Protein AF-A0A3B9LN90-F1 (afdb_monomer)

Sequence (148 aa):
SWLFPVHTTLLFFAYAAFFVVFLASIMYLLQERELKLKTFSAIFHRLPSLTTVNEIATSSAAIGLTLLTVGIATGMVWASSRDGRLWHNDPKEIFAALTWILYLLLILYRSTARWRGRRAAWMGVAGFGLVLFTFFGARLMGGYHVFG

Mean predicted aligned error: 6.85 Å

pLDDT: mean 84.62, std 13.24, range [39.31, 97.62]

Foldseek 3Di:
DVLVVVLVVLLVLLLVLLVLLLVLLVLLVVLVVCVVVVHCDPSNVVRDDNVVSLVSNLVSLVSSLVSLVVSLVSQLVVCCVPPVGSDDVQPLNVLSVVLNVLSVVLNVQVVPVPRSDNVSSVSSNVSSVSVVCSVVVNVVVDPDDDDD

Secondary structure (DSSP, 8-state):
-THHHHHHHHHHHHHHHHHHHHHHHHHHHHHHHHHHHT---HHHHHSPPHHHHHHHHHHHHHHHHHHHHHHHHHHHHHHHHHHS-S----HHHHHHHHHHHHHHHHHHHHHSTT--SHHHHHHHHHHHHHHHHHHHHHHHH-------

Solvent-accessible surface area (backbone atoms only — not comparable to full-atom values): 7833 Å² total; per-residue (Å²): 118,76,46,58,64,50,18,52,51,32,38,51,54,12,50,54,25,35,49,50,16,24,54,27,18,50,53,43,53,53,49,55,48,29,64,73,68,72,47,82,49,76,65,57,78,71,50,74,54,66,65,56,31,49,48,53,25,50,55,27,39,53,53,13,48,51,30,37,52,54,13,51,53,39,39,27,54,43,40,26,76,73,72,75,41,64,74,83,84,43,65,48,58,53,36,49,51,52,40,49,52,48,54,50,50,50,51,54,47,52,66,48,83,87,46,77,52,70,68,56,25,50,49,29,43,52,43,40,52,44,54,49,39,35,66,51,43,45,58,73,78,48,84,79,78,82,92,125

Nearest PDB structures (foldseek):
  7f02-assembly1_C  TM=5.428E-01  e=1.565E-02  Escherichia coli BL21(DE3)
  6cnn-assembly1_A  TM=5.184E-01  e=1.696E+00  Homo sapiens
  7jh6-assembly4_D  TM=4.071E-01  e=2.395E+00  synthetic construct
  7n0n-assembly1_A  TM=4.101E-01  e=6.422E+00  Rattus norvegicus

Structure (mmCIF, N/CA/C/O backbone):
data_AF-A0A3B9LN90-F1
#
_entry.id   AF-A0A3B9LN90-F1
#
loop_
_atom_site.group_PDB
_atom_site.id
_atom_site.type_symbol
_atom_site.label_atom_id
_atom_site.label_alt_id
_atom_site.label_comp_id
_atom_site.label_asym_id
_atom_site.label_entity_id
_atom_site.label_seq_id
_atom_site.pdbx_PDB_ins_code
_atom_site.Cartn_x
_atom_site.Cartn_y
_atom_site.Cartn_z
_atom_site.occupancy
_atom_site.B_iso_or_equiv
_atom_site.auth_seq_id
_atom_site.auth_comp_id
_atom_site.auth_asym_id
_atom_site.auth_atom_id
_atom_site.pdbx_PDB_model_num
ATOM 1 N N . SER A 1 1 ? 15.471 -13.044 -20.867 1.00 67.06 1 SER A N 1
ATOM 2 C CA . SER A 1 1 ? 16.279 -12.436 -19.787 1.00 67.06 1 SER A CA 1
ATOM 3 C C . SER A 1 1 ? 15.705 -12.833 -18.430 1.00 67.06 1 SER A C 1
ATOM 5 O O . SER A 1 1 ? 14.490 -12.886 -18.283 1.00 67.06 1 SE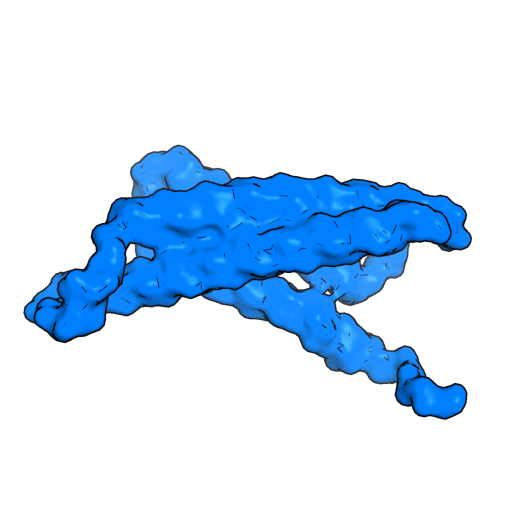R A O 1
ATOM 7 N N . TRP A 1 2 ? 16.556 -13.141 -17.446 1.00 79.12 2 TRP A N 1
ATOM 8 C CA . TRP A 1 2 ? 16.162 -13.609 -16.101 1.00 79.12 2 TRP A CA 1
ATOM 9 C C . TRP A 1 2 ? 15.449 -12.537 -15.255 1.00 79.12 2 TRP A C 1
ATOM 11 O O . TRP A 1 2 ? 14.716 -12.861 -14.329 1.00 79.12 2 TRP A O 1
ATOM 21 N N . LEU A 1 3 ? 15.600 -11.259 -15.610 1.00 82.62 3 LEU A N 1
ATOM 22 C CA . LEU A 1 3 ? 14.916 -10.142 -14.953 1.00 82.62 3 LEU A CA 1
ATOM 23 C C . LEU A 1 3 ? 13.389 -10.160 -15.152 1.00 82.62 3 LEU A C 1
ATOM 25 O O . LEU A 1 3 ? 12.662 -9.634 -14.312 1.00 82.62 3 LEU A O 1
ATOM 29 N N . PHE A 1 4 ? 12.884 -10.787 -16.225 1.00 82.62 4 PHE A N 1
ATOM 30 C CA . PHE A 1 4 ? 11.443 -10.893 -16.482 1.00 82.62 4 PHE A CA 1
ATOM 31 C C . PHE A 1 4 ? 10.688 -11.650 -15.365 1.00 82.62 4 PHE A C 1
ATOM 33 O O . PHE A 1 4 ? 9.797 -11.067 -14.743 1.00 82.62 4 PHE A O 1
ATOM 40 N N . PRO A 1 5 ? 11.046 -12.906 -15.031 1.00 86.94 5 PRO A N 1
ATOM 41 C CA . PRO A 1 5 ? 10.395 -13.615 -13.930 1.00 86.94 5 PRO A CA 1
ATOM 42 C C . PRO A 1 5 ? 10.686 -12.986 -12.559 1.00 86.94 5 PRO A C 1
ATOM 44 O O . PRO A 1 5 ? 9.820 -13.012 -11.685 1.00 86.94 5 PRO A O 1
ATOM 47 N N . VAL A 1 6 ? 11.858 -12.371 -12.362 1.00 89.50 6 VAL A N 1
ATOM 48 C CA . VAL A 1 6 ? 12.218 -11.745 -11.077 1.00 89.50 6 VAL A CA 1
ATOM 49 C C . VAL A 1 6 ? 11.323 -10.546 -10.762 1.00 89.50 6 VAL A C 1
ATOM 51 O O . VAL A 1 6 ? 10.694 -10.526 -9.707 1.00 89.50 6 VAL A O 1
ATOM 54 N N . HIS A 1 7 ? 11.197 -9.570 -11.666 1.00 89.94 7 HIS A N 1
ATOM 55 C CA . HIS A 1 7 ? 10.360 -8.402 -11.371 1.00 89.94 7 HIS A CA 1
ATOM 56 C C . HIS A 1 7 ? 8.879 -8.792 -11.232 1.00 89.94 7 HIS A C 1
ATOM 58 O O . HIS A 1 7 ? 8.192 -8.294 -10.345 1.00 89.94 7 HIS A O 1
ATOM 64 N N . THR A 1 8 ? 8.399 -9.747 -12.039 1.00 89.31 8 THR A N 1
ATOM 65 C CA . THR A 1 8 ? 6.999 -10.200 -11.988 1.00 89.31 8 THR A CA 1
ATOM 66 C C . THR A 1 8 ? 6.671 -10.899 -10.667 1.00 89.31 8 THR A C 1
ATOM 68 O O . THR A 1 8 ? 5.624 -10.638 -10.075 1.00 89.31 8 THR A O 1
ATOM 71 N N . THR A 1 9 ? 7.565 -11.753 -10.160 1.00 92.62 9 THR A N 1
ATOM 72 C CA . THR A 1 9 ? 7.368 -12.424 -8.863 1.00 92.62 9 THR A CA 1
ATOM 73 C C . THR A 1 9 ? 7.427 -11.435 -7.700 1.00 92.62 9 THR A C 1
ATOM 75 O O . THR A 1 9 ? 6.570 -11.490 -6.819 1.00 92.62 9 THR A O 1
ATOM 78 N N . LEU A 1 10 ? 8.356 -10.473 -7.721 1.00 94.38 10 LEU A N 1
ATOM 79 C CA . LEU A 1 10 ? 8.422 -9.396 -6.725 1.00 94.38 10 LEU A CA 1
ATOM 80 C C . LEU A 1 10 ? 7.125 -8.579 -6.671 1.00 94.38 10 LEU A C 1
ATOM 82 O O . LEU A 1 10 ? 6.589 -8.350 -5.586 1.00 94.38 10 LEU A O 1
ATOM 86 N N . LEU A 1 11 ? 6.593 -8.189 -7.834 1.00 93.25 11 LEU A N 1
ATOM 87 C CA . LEU A 1 11 ? 5.321 -7.470 -7.925 1.00 93.25 11 LEU A CA 1
ATOM 88 C C . LEU A 1 11 ? 4.156 -8.316 -7.400 1.00 93.25 11 LEU A C 1
ATOM 90 O O . LEU A 1 11 ? 3.330 -7.813 -6.641 1.00 93.25 11 LEU A O 1
ATOM 94 N N . PHE A 1 12 ? 4.115 -9.609 -7.726 1.00 93.38 12 PHE A N 1
ATOM 95 C CA . PHE A 1 12 ? 3.092 -10.520 -7.214 1.00 93.38 12 PHE A CA 1
ATOM 96 C C . PHE A 1 12 ? 3.088 -10.589 -5.678 1.00 93.38 12 PHE A C 1
ATOM 98 O O . PHE A 1 12 ? 2.039 -10.418 -5.054 1.00 93.38 12 PHE A O 1
ATOM 105 N N . PHE A 1 13 ? 4.255 -10.771 -5.051 1.00 96.06 13 PHE A N 1
ATOM 106 C CA . PHE A 1 13 ? 4.358 -10.787 -3.588 1.00 96.06 13 PHE A CA 1
ATOM 107 C C . PHE A 1 13 ? 4.049 -9.422 -2.960 1.00 96.06 13 PHE A C 1
ATOM 109 O O . PHE A 1 13 ? 3.440 -9.371 -1.890 1.00 96.06 13 PHE A O 1
ATOM 116 N N . ALA A 1 14 ? 4.396 -8.318 -3.630 1.00 96.25 14 ALA A N 1
ATOM 117 C CA . ALA A 1 14 ? 3.994 -6.984 -3.194 1.00 96.25 14 ALA A CA 1
ATOM 118 C C . ALA A 1 14 ? 2.464 -6.852 -3.136 1.00 96.25 14 ALA A C 1
ATOM 120 O O . ALA A 1 14 ? 1.910 -6.418 -2.125 1.00 96.25 14 ALA A O 1
ATOM 121 N N . TYR A 1 15 ? 1.765 -7.293 -4.185 1.00 94.38 15 TYR A N 1
ATOM 122 C CA . TYR A 1 15 ? 0.303 -7.264 -4.235 1.00 94.38 15 TYR A CA 1
ATOM 123 C C . TYR A 1 15 ? -0.344 -8.196 -3.207 1.00 94.38 15 TYR A C 1
ATOM 125 O O . TYR A 1 15 ? -1.344 -7.818 -2.594 1.00 94.38 15 TYR A O 1
ATOM 133 N N . ALA A 1 16 ? 0.245 -9.366 -2.950 1.00 96.25 16 ALA A N 1
ATOM 134 C CA . ALA A 1 16 ? -0.199 -10.251 -1.876 1.00 96.25 16 ALA A CA 1
ATOM 135 C C . ALA A 1 16 ? -0.086 -9.571 -0.499 1.00 96.25 16 ALA A C 1
ATOM 137 O O . ALA A 1 16 ? -1.024 -9.621 0.297 1.00 96.25 16 ALA A O 1
ATOM 138 N N . ALA A 1 17 ? 1.012 -8.859 -0.232 1.00 97.25 17 ALA A N 1
ATOM 139 C CA . ALA A 1 17 ? 1.162 -8.083 0.997 1.00 97.25 17 ALA A CA 1
ATOM 140 C C . ALA A 1 17 ? 0.122 -6.950 1.091 1.00 97.25 17 ALA A C 1
ATOM 142 O O . ALA A 1 17 ? -0.487 -6.750 2.143 1.00 97.25 17 ALA A O 1
ATOM 143 N N . PHE A 1 18 ? -0.162 -6.247 -0.008 1.00 96.44 18 PHE A N 1
ATOM 144 C CA . PHE A 1 18 ? -1.209 -5.219 -0.044 1.00 96.44 18 PHE A CA 1
ATOM 145 C C . PHE A 1 18 ? -2.622 -5.775 0.161 1.00 96.44 18 PHE A C 1
ATOM 147 O O . PHE A 1 18 ? -3.451 -5.102 0.777 1.00 96.44 18 PHE A O 1
ATOM 154 N N . PHE A 1 19 ? -2.889 -7.012 -0.262 1.00 96.81 19 PHE A N 1
ATOM 155 C CA . PHE A 1 19 ? -4.137 -7.701 0.063 1.00 96.81 19 PHE A CA 1
ATOM 156 C C . PHE A 1 19 ? -4.282 -7.946 1.573 1.00 96.81 19 PHE A C 1
ATOM 158 O O . PHE A 1 19 ? -5.359 -7.747 2.134 1.00 96.81 19 PHE A O 1
ATOM 165 N N . VAL A 1 20 ? -3.193 -8.278 2.274 1.00 97.38 20 VAL A N 1
ATOM 166 C CA . VAL A 1 20 ? -3.211 -8.373 3.745 1.00 97.38 20 VAL A CA 1
ATOM 167 C C . VAL A 1 20 ? -3.527 -7.013 4.376 1.00 97.38 20 VAL A C 1
ATOM 169 O O . VAL A 1 20 ? -4.339 -6.938 5.300 1.00 97.38 20 VAL A O 1
ATOM 172 N N . VAL A 1 21 ? -2.968 -5.917 3.845 1.00 96.44 21 VAL A N 1
ATOM 173 C CA . VAL A 1 21 ? -3.307 -4.554 4.301 1.00 96.44 21 VAL A CA 1
ATOM 174 C C . VAL A 1 21 ? -4.792 -4.250 4.103 1.00 96.44 21 VAL A C 1
ATOM 176 O O . VAL A 1 21 ? -5.414 -3.655 4.985 1.00 96.44 21 VAL A O 1
ATOM 179 N N . PHE A 1 22 ? -5.369 -4.659 2.974 1.00 96.94 22 PHE A N 1
ATOM 180 C CA . PHE A 1 22 ? -6.792 -4.505 2.674 1.00 96.94 22 PHE A CA 1
ATOM 181 C C . PHE A 1 22 ? -7.674 -5.245 3.682 1.00 96.94 22 PHE A C 1
ATOM 183 O O . PHE A 1 22 ? -8.556 -4.633 4.287 1.00 96.94 22 PHE A O 1
ATOM 190 N N . LEU A 1 23 ? -7.395 -6.529 3.924 1.00 96.25 23 LEU A N 1
ATOM 191 C CA . LEU A 1 23 ? -8.147 -7.340 4.882 1.00 96.25 23 LEU A CA 1
ATOM 192 C C . LEU A 1 23 ? -8.059 -6.766 6.297 1.00 96.25 23 LEU A C 1
ATOM 194 O O . LEU A 1 23 ? -9.085 -6.558 6.944 1.00 96.25 23 LEU A O 1
ATOM 198 N N . ALA A 1 24 ? -6.852 -6.425 6.748 1.00 94.25 24 ALA A N 1
ATOM 199 C CA . ALA A 1 24 ? -6.654 -5.787 8.042 1.00 94.25 24 ALA A CA 1
ATOM 200 C C . ALA A 1 24 ? -7.397 -4.439 8.125 1.00 94.25 24 ALA A C 1
ATOM 202 O O . ALA A 1 24 ? -8.027 -4.124 9.130 1.00 94.25 24 ALA A O 1
ATOM 203 N N . SER A 1 25 ? -7.417 -3.654 7.048 1.00 94.25 25 SER A N 1
ATOM 204 C CA . SER A 1 25 ? -8.165 -2.394 7.014 1.00 94.25 25 SER A CA 1
ATOM 205 C C . SER A 1 25 ? -9.682 -2.602 7.119 1.00 94.25 25 SER A C 1
ATOM 207 O O . SER A 1 25 ? -10.346 -1.853 7.835 1.00 94.25 25 SER A O 1
ATOM 209 N N . ILE A 1 26 ? -10.238 -3.639 6.484 1.00 94.62 26 ILE A N 1
ATOM 210 C CA . ILE A 1 26 ? -11.653 -4.013 6.648 1.00 94.62 26 ILE A CA 1
ATOM 211 C C . ILE A 1 26 ? -11.937 -4.435 8.090 1.00 94.62 26 ILE A C 1
ATOM 213 O O . ILE A 1 26 ? -12.896 -3.948 8.688 1.00 94.62 26 ILE A O 1
ATOM 217 N N . MET A 1 27 ? -11.096 -5.297 8.667 1.00 93.25 27 MET A N 1
ATOM 218 C CA . MET A 1 27 ? -11.240 -5.744 10.057 1.00 93.25 27 MET A CA 1
ATOM 219 C C . MET A 1 27 ? -11.244 -4.556 11.024 1.00 93.25 27 MET A C 1
ATOM 221 O O . MET A 1 27 ? -12.100 -4.488 11.905 1.00 93.25 27 MET A O 1
ATOM 225 N N . TYR A 1 28 ? -10.351 -3.585 10.808 1.00 92.31 28 TYR A N 1
ATOM 226 C CA . TYR A 1 28 ? -10.294 -2.351 11.589 1.00 92.31 28 TYR A CA 1
ATOM 227 C C . TYR A 1 28 ? -11.613 -1.570 11.507 1.00 92.31 28 TYR A C 1
ATOM 229 O O . TYR A 1 28 ? -12.166 -1.177 12.532 1.00 92.31 28 TYR A O 1
ATOM 237 N N . LEU A 1 29 ? -12.147 -1.365 10.296 1.00 92.12 29 LEU A N 1
ATOM 238 C CA . LEU A 1 29 ? -13.396 -0.623 10.082 1.00 92.12 29 LEU A CA 1
ATOM 239 C C . LEU A 1 29 ? -14.610 -1.321 10.710 1.00 92.12 29 LEU A C 1
ATOM 241 O O . LEU A 1 29 ? -15.488 -0.646 11.252 1.00 92.12 29 LEU A O 1
ATOM 245 N N . LEU A 1 30 ? -14.663 -2.654 10.651 1.00 90.69 30 LEU A N 1
ATOM 246 C CA . LEU A 1 30 ? -15.723 -3.443 11.281 1.00 90.69 30 LEU A CA 1
ATOM 247 C C . LEU A 1 30 ? -15.663 -3.335 12.808 1.00 90.69 30 LEU A C 1
ATOM 249 O O . LEU A 1 30 ? -16.672 -3.022 13.433 1.00 90.69 30 LEU A O 1
ATOM 253 N N . GLN A 1 31 ? -14.485 -3.512 13.410 1.00 88.69 31 GLN A N 1
ATOM 254 C CA . GLN A 1 31 ? -14.320 -3.381 14.861 1.00 88.69 31 GLN A CA 1
ATOM 255 C C . GLN A 1 31 ? -14.608 -1.967 15.364 1.00 88.69 31 GLN A C 1
ATOM 257 O O . GLN A 1 31 ? -15.277 -1.798 16.381 1.00 88.69 31 GLN A O 1
ATOM 262 N N . GLU A 1 32 ? -14.142 -0.940 14.650 1.00 88.75 32 GLU A N 1
ATOM 263 C CA . GLU A 1 32 ? -14.423 0.454 15.000 1.00 88.75 32 GLU A CA 1
ATOM 264 C C . GLU A 1 32 ? -15.931 0.751 14.953 1.00 88.75 32 GLU A C 1
ATOM 266 O O . GLU A 1 32 ? -16.447 1.493 15.793 1.00 88.75 32 GLU A O 1
ATOM 271 N N . ARG A 1 33 ? -16.654 0.167 13.987 1.00 87.62 33 ARG A N 1
ATOM 272 C CA . ARG A 1 33 ? -18.112 0.295 13.878 1.00 87.62 33 ARG A CA 1
ATOM 273 C C . ARG A 1 33 ? -18.822 -0.341 15.074 1.00 87.62 33 ARG A C 1
ATOM 275 O O . ARG A 1 33 ? -19.662 0.322 15.671 1.00 87.62 33 ARG A O 1
ATOM 282 N N . GLU A 1 34 ? -18.479 -1.576 15.427 1.00 85.94 34 GLU A N 1
ATOM 283 C CA . GLU A 1 34 ? -19.074 -2.300 16.564 1.00 85.94 34 GLU A CA 1
ATOM 284 C C . GLU A 1 34 ? -18.844 -1.556 17.892 1.00 85.94 34 GLU A C 1
ATOM 286 O O . GLU A 1 34 ? -19.784 -1.321 18.650 1.00 85.94 34 GLU A O 1
ATOM 291 N N . LEU A 1 35 ? -17.625 -1.047 18.121 1.00 86.31 35 LEU A N 1
ATOM 292 C CA . LEU A 1 35 ? -17.300 -0.231 19.300 1.00 86.31 35 LEU A CA 1
ATOM 293 C C . LEU A 1 35 ? -18.150 1.041 19.393 1.00 86.31 35 LEU A C 1
ATOM 295 O O . LEU A 1 35 ? -18.589 1.420 20.478 1.00 86.31 35 LEU A O 1
ATOM 299 N N . LYS A 1 36 ? -18.405 1.703 18.258 1.00 85.75 36 LYS A N 1
ATOM 300 C CA . LYS A 1 36 ? -19.253 2.905 18.196 1.00 85.75 36 LYS A CA 1
ATOM 301 C C . LYS A 1 36 ? -20.730 2.595 18.408 1.00 85.75 36 LYS A C 1
ATOM 303 O O . LYS A 1 36 ? -21.430 3.399 19.016 1.00 85.75 36 LYS A O 1
ATOM 308 N N . LEU A 1 37 ? -21.193 1.449 17.915 1.00 86.25 37 LEU A N 1
ATOM 309 C CA . LEU A 1 37 ? -22.573 0.991 18.071 1.00 86.25 37 LEU A CA 1
ATOM 310 C C . LEU A 1 37 ? -22.825 0.314 19.427 1.00 86.25 37 LEU A C 1
ATOM 312 O O . LEU A 1 37 ? -23.975 0.029 19.746 1.00 86.25 37 LEU A O 1
ATOM 316 N N . LYS A 1 38 ? -21.774 0.092 20.235 1.00 82.12 38 LYS A N 1
ATOM 317 C CA . LYS A 1 38 ? -21.809 -0.674 21.495 1.00 82.12 38 LYS A CA 1
ATOM 318 C C . LYS A 1 38 ? -22.388 -2.080 21.311 1.00 82.12 38 LYS A C 1
ATOM 320 O O . LYS A 1 38 ? -22.959 -2.656 22.235 1.00 82.12 38 LYS A O 1
ATOM 325 N N . THR A 1 39 ? -22.241 -2.625 20.111 1.00 76.56 39 THR A N 1
ATOM 326 C CA . THR A 1 39 ? -22.625 -3.989 19.777 1.00 76.56 39 THR A CA 1
ATOM 327 C C . THR A 1 39 ? -21.376 -4.853 19.892 1.00 76.56 39 THR A C 1
ATOM 329 O O . THR A 1 39 ? -20.336 -4.540 19.326 1.00 76.56 39 THR A O 1
ATOM 332 N N . PHE A 1 40 ? -21.442 -5.921 20.684 1.00 77.56 40 PHE A N 1
ATOM 333 C CA . PHE A 1 40 ? -20.328 -6.856 20.877 1.00 77.56 40 PHE A CA 1
ATOM 334 C C . PHE A 1 40 ? -20.694 -8.203 20.257 1.00 77.56 40 PHE A C 1
ATOM 336 O O . PHE A 1 40 ? -20.833 -9.217 20.936 1.00 77.56 40 PHE A O 1
ATOM 343 N N . SER A 1 41 ? -20.933 -8.187 18.944 1.00 77.69 41 SER A N 1
ATOM 344 C CA . SER A 1 41 ? -21.292 -9.383 18.178 1.00 77.69 41 SER A CA 1
ATOM 345 C C . SER A 1 41 ? -20.208 -10.473 18.266 1.00 77.69 41 SER A C 1
ATOM 347 O O . SER A 1 41 ? -19.044 -10.198 18.560 1.00 77.69 41 SER A O 1
ATOM 349 N N . ALA A 1 42 ? -20.551 -11.720 17.929 1.00 73.81 42 ALA A N 1
ATOM 350 C CA . ALA A 1 42 ? -19.606 -12.843 17.875 1.00 73.81 42 ALA A CA 1
ATOM 351 C C . ALA A 1 42 ? -18.378 -12.563 16.980 1.00 73.81 42 ALA A C 1
ATOM 353 O O . ALA A 1 42 ? -17.293 -13.087 17.225 1.00 73.81 42 ALA A O 1
ATOM 354 N N . ILE A 1 43 ? -18.532 -11.706 15.964 1.00 71.81 43 ILE A N 1
ATOM 355 C CA . ILE A 1 43 ? -17.438 -11.249 15.097 1.00 71.81 43 ILE A CA 1
ATOM 356 C C . ILE A 1 43 ? -16.415 -10.422 15.889 1.00 71.81 43 ILE A C 1
ATOM 358 O O . ILE A 1 43 ? -15.217 -10.620 15.715 1.00 71.81 43 ILE A O 1
ATOM 362 N N . PHE A 1 44 ? -16.859 -9.547 16.797 1.00 75.69 44 PHE A N 1
ATOM 363 C CA . PHE A 1 44 ? -15.970 -8.714 17.612 1.00 75.69 44 PHE A CA 1
ATOM 364 C C . PHE A 1 44 ? -15.027 -9.566 18.471 1.00 75.69 44 PHE A C 1
ATOM 366 O O . PHE A 1 44 ? -13.833 -9.290 18.525 1.00 75.69 44 PHE A O 1
ATOM 373 N N . HIS A 1 45 ? -15.542 -10.647 19.064 1.00 74.69 45 HIS A N 1
ATOM 374 C CA . HIS A 1 45 ? -14.760 -11.558 19.905 1.00 74.69 45 HIS A CA 1
ATOM 375 C C . HIS A 1 45 ? -13.799 -12.476 19.135 1.00 74.69 45 HIS A C 1
ATOM 377 O O . HIS A 1 45 ? -12.862 -13.002 19.728 1.00 74.69 45 HIS A O 1
ATOM 383 N N . ARG A 1 46 ? -14.015 -12.687 17.830 1.00 82.50 46 ARG A N 1
ATOM 384 C CA . ARG A 1 46 ? -13.129 -13.511 16.987 1.00 82.50 46 ARG A CA 1
ATOM 385 C C . ARG A 1 46 ? -12.009 -12.714 16.325 1.00 82.50 46 ARG A C 1
ATOM 387 O O . ARG A 1 46 ? -11.037 -13.308 15.865 1.00 82.50 46 ARG A O 1
ATOM 394 N N . LEU A 1 47 ? -12.157 -11.396 16.224 1.00 84.56 47 LEU A N 1
ATOM 395 C CA . LEU A 1 47 ? -11.181 -10.538 15.567 1.00 84.56 47 LEU A CA 1
ATOM 396 C C . LEU A 1 47 ? -10.079 -10.099 16.556 1.00 84.56 47 LEU A C 1
ATOM 398 O O . LEU A 1 47 ? -10.383 -9.751 17.697 1.00 84.56 47 LEU A O 1
ATOM 402 N N . PRO A 1 48 ? -8.802 -10.066 16.132 1.00 84.69 48 PRO A N 1
ATOM 403 C CA . PRO A 1 48 ? -7.696 -9.567 16.950 1.00 84.69 48 PRO A CA 1
ATOM 404 C C . PRO A 1 48 ? -7.860 -8.072 17.243 1.00 84.69 48 PRO A C 1
ATOM 406 O O . PRO A 1 48 ? -8.535 -7.376 16.498 1.00 84.69 48 PRO A O 1
ATOM 409 N N . SER A 1 49 ? -7.241 -7.552 18.304 1.00 87.44 49 SER A N 1
ATOM 410 C CA . SER A 1 49 ? -7.437 -6.156 18.737 1.00 87.44 49 SER A CA 1
ATOM 411 C C . SER A 1 49 ? -7.156 -5.111 17.638 1.00 87.44 49 SER A C 1
ATOM 413 O O . SER A 1 49 ? -6.323 -5.338 16.757 1.00 87.44 49 SER A O 1
ATOM 415 N N . LEU A 1 50 ? -7.771 -3.920 17.737 1.00 85.94 50 LEU A N 1
ATOM 416 C CA . LEU A 1 50 ? -7.522 -2.798 16.812 1.00 85.94 50 LEU A CA 1
ATOM 417 C C . LEU A 1 50 ? -6.028 -2.472 16.664 1.00 85.94 50 LEU A C 1
ATOM 419 O O . LEU A 1 50 ? -5.573 -2.122 15.574 1.00 85.94 50 LEU A O 1
ATOM 423 N N . THR A 1 51 ? -5.265 -2.593 17.753 1.00 86.81 51 THR A N 1
ATOM 424 C CA . THR A 1 51 ? -3.814 -2.381 17.763 1.00 86.81 51 THR A CA 1
ATOM 425 C C . THR A 1 51 ? -3.109 -3.434 16.916 1.00 86.81 51 THR A C 1
ATOM 427 O O . THR A 1 51 ? -2.359 -3.077 16.011 1.00 86.81 51 THR A O 1
ATOM 430 N N . THR A 1 52 ? -3.425 -4.712 17.130 1.00 89.69 52 THR A N 1
ATOM 431 C CA . THR A 1 52 ? -2.855 -5.838 16.375 1.00 89.69 52 THR A CA 1
ATOM 432 C C . THR A 1 52 ? -3.185 -5.738 14.887 1.00 89.69 52 THR A C 1
ATOM 434 O O . THR A 1 52 ? -2.311 -5.880 14.039 1.00 89.69 52 THR A O 1
ATOM 437 N N . VAL A 1 53 ? -4.439 -5.431 14.545 1.00 91.69 53 VAL A N 1
ATOM 438 C CA . VAL A 1 53 ? -4.864 -5.234 13.151 1.00 91.69 53 VAL A CA 1
ATOM 439 C C . VAL A 1 53 ? -4.102 -4.074 12.506 1.00 91.69 53 VAL A C 1
ATOM 441 O O . VAL A 1 53 ? -3.651 -4.166 11.362 1.00 91.69 53 VAL A O 1
ATOM 444 N N . ASN A 1 54 ? -3.917 -2.976 13.241 1.00 89.81 54 ASN A N 1
ATOM 445 C CA . ASN A 1 54 ? -3.149 -1.838 12.758 1.00 89.81 54 ASN A CA 1
ATOM 446 C C . ASN A 1 54 ? -1.661 -2.177 12.564 1.00 89.81 54 ASN A C 1
ATOM 448 O O . ASN A 1 54 ? -1.071 -1.727 11.580 1.00 89.81 54 ASN A O 1
ATOM 452 N N . GLU A 1 55 ? -1.060 -2.964 13.455 1.00 90.62 55 GLU A N 1
ATOM 453 C CA . GLU A 1 55 ? 0.318 -3.453 13.333 1.00 90.62 55 GLU A CA 1
ATOM 454 C C . GLU A 1 55 ? 0.486 -4.352 12.110 1.00 90.62 55 GLU A C 1
ATOM 456 O O . GLU A 1 55 ? 1.352 -4.066 11.287 1.00 90.62 55 GLU A O 1
ATOM 461 N N . ILE A 1 56 ? -0.400 -5.340 11.923 1.00 94.00 56 ILE A N 1
ATOM 462 C CA . ILE A 1 56 ? -0.422 -6.221 10.743 1.00 94.00 56 ILE A CA 1
ATOM 463 C C . ILE A 1 56 ? -0.506 -5.400 9.454 1.00 94.00 56 ILE A C 1
ATOM 465 O O . ILE A 1 56 ? 0.261 -5.622 8.519 1.00 94.00 56 ILE A O 1
ATOM 469 N N . ALA A 1 57 ? -1.415 -4.424 9.395 1.00 93.62 57 ALA A N 1
ATOM 470 C CA . ALA A 1 57 ? -1.548 -3.559 8.228 1.00 93.62 57 ALA A CA 1
ATOM 471 C C . ALA A 1 57 ? -0.295 -2.697 7.991 1.00 93.62 57 ALA A C 1
ATOM 473 O O . ALA A 1 57 ? 0.066 -2.447 6.846 1.00 93.62 57 ALA A O 1
ATOM 474 N N . THR A 1 58 ? 0.377 -2.237 9.048 1.00 92.44 58 THR A N 1
ATOM 475 C CA . THR A 1 58 ? 1.565 -1.377 8.920 1.00 92.44 58 THR A CA 1
ATOM 476 C C . THR A 1 58 ? 2.789 -2.178 8.479 1.00 92.44 58 THR A C 1
ATOM 478 O O . THR A 1 58 ? 3.487 -1.760 7.557 1.00 92.44 58 THR A O 1
ATOM 481 N N . SER A 1 59 ? 3.026 -3.346 9.082 1.00 94.69 59 SER A N 1
ATOM 482 C CA . SER A 1 59 ? 4.130 -4.233 8.706 1.00 94.69 59 SER A CA 1
ATOM 483 C C . SER A 1 59 ? 3.949 -4.776 7.289 1.00 94.69 59 SER A C 1
ATOM 485 O O . SER A 1 59 ? 4.874 -4.705 6.481 1.00 94.69 59 SER A O 1
ATOM 487 N N . SER A 1 60 ? 2.736 -5.215 6.940 1.00 96.69 60 SER A N 1
ATOM 488 C CA . SER A 1 60 ? 2.421 -5.700 5.590 1.00 96.69 60 SER A CA 1
ATOM 489 C C . SER A 1 60 ? 2.553 -4.596 4.540 1.00 96.69 60 SER A C 1
ATOM 491 O O . SER A 1 60 ? 3.064 -4.853 3.453 1.00 96.69 60 SER A O 1
ATOM 493 N N . ALA A 1 61 ? 2.163 -3.354 4.857 1.00 95.62 61 ALA A N 1
ATOM 494 C CA . ALA A 1 61 ? 2.357 -2.220 3.954 1.00 95.62 61 ALA A CA 1
ATOM 495 C C . ALA A 1 61 ? 3.845 -1.951 3.693 1.00 95.62 61 ALA A C 1
ATOM 497 O O . ALA A 1 61 ? 4.222 -1.729 2.546 1.00 95.62 61 ALA A O 1
ATOM 498 N N . ALA A 1 62 ? 4.693 -2.009 4.726 1.00 96.25 62 ALA A N 1
ATOM 499 C CA . ALA A 1 62 ? 6.136 -1.817 4.582 1.00 96.25 62 ALA A CA 1
ATOM 500 C C . ALA A 1 62 ? 6.791 -2.920 3.736 1.00 96.25 62 ALA A C 1
ATOM 502 O O . ALA A 1 62 ? 7.580 -2.620 2.837 1.00 96.25 62 ALA A O 1
ATOM 503 N N . ILE A 1 63 ? 6.419 -4.183 3.972 1.00 97.62 63 ILE A N 1
ATOM 504 C CA . ILE A 1 63 ? 6.874 -5.323 3.163 1.00 97.62 63 ILE A CA 1
ATOM 505 C C . ILE A 1 63 ? 6.438 -5.140 1.706 1.00 97.62 63 ILE A C 1
ATOM 507 O O . ILE A 1 63 ? 7.272 -5.183 0.802 1.00 97.62 63 ILE A O 1
ATOM 511 N N . GLY A 1 64 ? 5.149 -4.871 1.477 1.00 97.19 64 GLY A N 1
ATOM 512 C CA . GLY A 1 64 ? 4.595 -4.676 0.140 1.00 97.19 64 GLY A CA 1
ATOM 513 C C . GLY A 1 64 ? 5.247 -3.515 -0.605 1.00 97.19 64 GLY A C 1
ATOM 514 O O . GLY A 1 64 ? 5.630 -3.672 -1.759 1.00 97.19 64 GLY A O 1
ATOM 515 N N . LEU A 1 65 ? 5.458 -2.372 0.056 1.00 97.00 65 LEU A N 1
ATOM 516 C CA . LEU A 1 65 ? 6.113 -1.210 -0.548 1.00 97.00 65 LEU A CA 1
ATOM 517 C C . LEU A 1 65 ? 7.574 -1.504 -0.910 1.00 97.00 65 LEU A C 1
ATOM 519 O O . LEU A 1 65 ? 8.036 -1.099 -1.977 1.00 97.00 65 LEU A O 1
ATOM 523 N N . THR A 1 66 ? 8.294 -2.231 -0.056 1.00 97.62 66 THR A N 1
ATOM 524 C CA . THR A 1 66 ? 9.687 -2.624 -0.317 1.00 97.62 66 THR A CA 1
ATOM 525 C C . THR A 1 66 ? 9.764 -3.525 -1.547 1.00 97.62 66 THR A C 1
ATOM 527 O O . THR A 1 66 ? 10.508 -3.236 -2.483 1.00 97.62 66 THR A O 1
ATOM 530 N N . LEU A 1 67 ? 8.930 -4.567 -1.594 1.00 97.25 67 LEU A N 1
ATOM 531 C CA . LEU A 1 67 ? 8.839 -5.474 -2.739 1.00 97.25 67 LEU A CA 1
ATOM 532 C C . LEU A 1 67 ? 8.414 -4.746 -4.017 1.00 97.25 67 LEU A C 1
ATOM 534 O O . LEU A 1 67 ? 9.004 -4.975 -5.069 1.00 97.25 67 LEU A O 1
ATOM 538 N N . LEU A 1 68 ? 7.448 -3.827 -3.925 1.00 95.81 68 LEU A N 1
ATOM 539 C CA . LEU A 1 68 ? 7.007 -3.005 -5.050 1.00 95.81 68 LEU A CA 1
ATOM 540 C C . LEU A 1 68 ? 8.145 -2.120 -5.571 1.00 95.81 68 LEU A C 1
ATOM 542 O O . LEU A 1 68 ? 8.328 -2.015 -6.777 1.00 95.81 68 LEU A O 1
ATOM 546 N N . THR A 1 69 ? 8.936 -1.521 -4.679 1.00 97.00 69 THR A N 1
ATOM 547 C CA . THR A 1 69 ? 10.082 -0.674 -5.047 1.00 97.00 69 THR A CA 1
ATOM 548 C C . THR A 1 69 ? 11.115 -1.468 -5.840 1.00 97.00 69 THR A C 1
ATOM 550 O O . THR A 1 69 ? 11.516 -1.056 -6.928 1.00 97.00 69 THR A O 1
ATOM 553 N N . VAL A 1 70 ? 11.512 -2.638 -5.328 1.00 96.44 70 VAL A N 1
ATOM 554 C CA . VAL A 1 70 ? 12.479 -3.511 -6.010 1.00 96.44 70 VAL A CA 1
ATOM 555 C C . VAL A 1 70 ? 11.884 -4.068 -7.309 1.00 96.44 70 VAL A C 1
ATOM 557 O O . VAL A 1 70 ? 12.578 -4.138 -8.321 1.00 96.44 70 VAL A O 1
ATOM 560 N N . GLY A 1 71 ? 10.593 -4.408 -7.320 1.00 94.50 71 GLY A N 1
ATOM 561 C CA . GLY A 1 71 ? 9.870 -4.868 -8.507 1.00 94.50 71 GLY A CA 1
ATOM 562 C C . GLY A 1 71 ? 9.819 -3.816 -9.618 1.00 94.50 71 GLY A C 1
ATOM 563 O O . GLY A 1 71 ? 10.123 -4.125 -10.765 1.00 94.50 71 GLY A O 1
ATOM 564 N N . ILE A 1 72 ? 9.518 -2.556 -9.288 1.00 93.31 72 ILE A N 1
ATOM 565 C CA . ILE A 1 72 ? 9.544 -1.445 -10.252 1.00 93.31 72 ILE A CA 1
ATOM 566 C C . ILE A 1 72 ? 10.972 -1.217 -10.761 1.00 93.31 72 ILE A C 1
ATOM 568 O O . ILE A 1 72 ? 11.174 -1.145 -11.969 1.00 93.31 72 ILE A O 1
ATOM 572 N N . ALA A 1 73 ? 11.971 -1.166 -9.873 1.00 93.38 73 ALA A N 1
ATOM 573 C CA . ALA A 1 73 ? 13.364 -0.946 -10.268 1.00 93.38 73 ALA A CA 1
ATOM 574 C C . ALA A 1 73 ? 13.881 -2.047 -11.213 1.00 93.38 73 ALA A C 1
ATOM 576 O O . ALA A 1 73 ? 14.441 -1.759 -12.270 1.00 93.38 73 ALA A O 1
ATOM 577 N N . THR A 1 74 ? 13.644 -3.317 -10.871 1.00 92.38 74 THR A N 1
ATOM 578 C CA . THR A 1 74 ? 14.018 -4.459 -11.723 1.00 92.38 74 THR A CA 1
ATOM 579 C C . THR A 1 74 ? 13.227 -4.488 -13.034 1.00 92.38 74 THR A C 1
ATOM 581 O O . THR A 1 74 ? 13.796 -4.818 -14.076 1.00 92.38 74 THR A O 1
ATOM 584 N N . GLY A 1 75 ? 11.955 -4.078 -13.014 1.00 89.31 75 GLY A N 1
ATOM 585 C CA . GLY A 1 75 ? 11.125 -3.908 -14.206 1.00 89.31 75 GLY A CA 1
ATOM 586 C C . GLY A 1 75 ? 11.658 -2.833 -15.157 1.00 89.31 75 GLY A C 1
ATOM 587 O O . GLY A 1 75 ? 11.771 -3.093 -16.351 1.00 89.31 75 GLY A O 1
ATOM 588 N N . MET A 1 76 ? 12.069 -1.669 -14.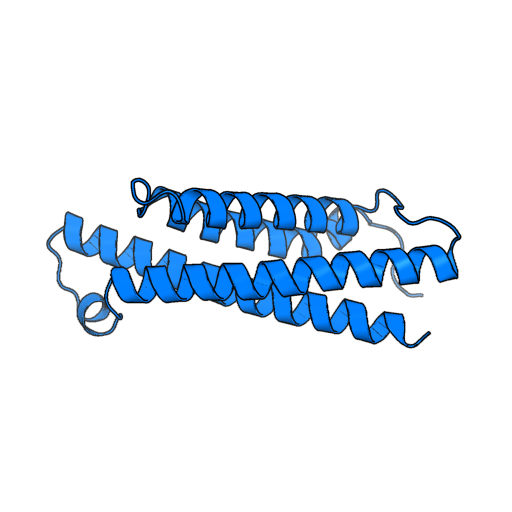639 1.00 90.19 76 MET A N 1
ATOM 589 C CA . MET A 1 76 ? 12.674 -0.593 -15.440 1.00 90.19 76 MET A CA 1
ATOM 590 C C . MET A 1 76 ? 13.975 -1.051 -16.110 1.00 90.19 76 MET A C 1
ATOM 592 O O . MET A 1 76 ? 14.174 -0.814 -17.301 1.00 90.19 76 MET A O 1
ATOM 596 N N . VAL A 1 77 ? 14.849 -1.755 -15.377 1.00 90.38 77 VAL A N 1
ATOM 597 C CA . VAL A 1 77 ? 16.101 -2.303 -15.933 1.00 90.38 77 VAL A CA 1
ATOM 598 C C . VAL A 1 77 ? 15.810 -3.324 -17.033 1.00 90.38 77 VAL A C 1
ATOM 600 O O . VAL A 1 77 ? 16.444 -3.296 -18.088 1.00 90.38 77 VAL A O 1
ATOM 603 N N . TRP A 1 78 ? 14.830 -4.206 -16.821 1.00 87.81 78 TRP A N 1
ATOM 604 C CA . TRP A 1 78 ? 14.409 -5.161 -17.842 1.00 87.81 78 TRP A CA 1
ATOM 605 C C . TRP A 1 78 ? 13.856 -4.464 -19.091 1.00 87.81 78 TRP A C 1
ATOM 607 O O . TRP A 1 78 ? 14.259 -4.808 -20.202 1.00 87.81 78 TRP A O 1
ATOM 617 N N . ALA A 1 79 ? 12.990 -3.467 -18.916 1.00 85.75 79 ALA A N 1
ATOM 618 C CA . ALA A 1 79 ? 12.391 -2.719 -20.015 1.00 85.75 79 ALA A CA 1
ATOM 619 C C . ALA A 1 79 ? 13.459 -1.974 -20.837 1.00 85.75 79 ALA A C 1
ATOM 621 O O . ALA A 1 79 ? 13.485 -2.084 -22.061 1.00 85.75 79 ALA A O 1
ATOM 622 N N . SER A 1 80 ? 14.426 -1.339 -20.165 1.00 87.31 80 SER A N 1
ATOM 623 C CA . SER A 1 80 ? 15.573 -0.694 -20.818 1.00 87.31 80 SER A CA 1
ATOM 624 C C . SER A 1 80 ? 16.449 -1.689 -21.580 1.00 87.31 80 SER A C 1
ATOM 626 O O . SER A 1 80 ? 16.857 -1.412 -22.704 1.00 87.31 80 SER A O 1
ATOM 628 N N . SER A 1 81 ? 16.664 -2.894 -21.036 1.00 85.25 81 SER A N 1
ATOM 629 C CA . SER A 1 81 ? 17.432 -3.938 -21.731 1.00 85.25 81 SER A CA 1
ATOM 630 C C . SER A 1 81 ? 16.774 -4.444 -23.019 1.00 85.25 81 SER A C 1
ATOM 632 O O . SER A 1 81 ? 17.456 -5.036 -23.852 1.00 85.25 81 SER A O 1
ATOM 634 N N . ARG A 1 82 ? 15.458 -4.246 -23.172 1.00 82.75 82 ARG A N 1
ATOM 635 C CA . ARG A 1 82 ? 14.688 -4.734 -24.319 1.00 82.75 82 ARG A CA 1
ATOM 636 C C . ARG A 1 82 ? 14.433 -3.639 -25.353 1.00 82.75 82 ARG A C 1
ATOM 638 O O . ARG A 1 82 ? 14.681 -3.855 -26.533 1.00 82.75 82 ARG A O 1
ATOM 645 N N . ASP A 1 83 ? 13.985 -2.476 -24.885 1.00 76.25 83 ASP A N 1
ATOM 646 C CA . ASP A 1 83 ? 13.433 -1.411 -25.730 1.00 76.25 83 ASP A CA 1
ATOM 647 C C . ASP A 1 83 ? 14.252 -0.099 -25.620 1.00 76.25 83 ASP A C 1
ATOM 649 O O . ASP A 1 83 ? 13.898 0.920 -26.212 1.00 76.25 83 ASP A O 1
ATOM 653 N N . GLY A 1 84 ? 15.353 -0.095 -24.852 1.00 83.50 84 GLY A N 1
ATOM 654 C CA . GLY A 1 84 ? 16.262 1.050 -24.682 1.00 83.50 84 GLY A CA 1
ATOM 655 C C . GLY A 1 84 ? 15.717 2.196 -23.820 1.00 83.50 84 GLY A C 1
ATOM 656 O O . GLY A 1 84 ? 16.397 3.204 -23.628 1.00 83.50 84 GLY A O 1
ATOM 657 N N . ARG A 1 85 ? 14.492 2.068 -23.290 1.00 82.56 85 ARG A N 1
ATOM 658 C CA . ARG A 1 85 ? 13.808 3.086 -22.477 1.00 82.56 85 ARG A CA 1
ATOM 659 C C . ARG A 1 85 ? 13.437 2.532 -21.103 1.00 82.56 85 ARG A C 1
ATOM 661 O O . ARG A 1 85 ? 12.999 1.395 -20.977 1.00 82.56 85 ARG A O 1
ATOM 668 N N . LEU A 1 86 ? 13.582 3.358 -20.066 1.00 82.88 86 LEU A N 1
ATOM 669 C CA . LEU A 1 86 ? 13.247 2.991 -18.679 1.00 82.88 86 LEU A CA 1
ATOM 670 C C . LEU A 1 86 ? 11.753 3.135 -18.350 1.00 82.88 86 LEU A C 1
ATOM 672 O O . LEU A 1 86 ? 11.287 2.545 -17.383 1.00 82.88 86 LEU A O 1
ATOM 676 N N . TRP A 1 87 ? 11.021 3.938 -19.124 1.00 82.81 87 TRP A N 1
ATOM 677 C CA . TRP A 1 87 ? 9.622 4.270 -18.875 1.00 82.81 87 TRP A CA 1
ATOM 678 C C . TRP A 1 87 ? 8.881 4.458 -20.198 1.00 82.81 87 TRP A C 1
ATOM 680 O O . TRP A 1 87 ? 9.320 5.221 -21.070 1.00 82.81 87 TRP A O 1
ATOM 690 N N . HIS A 1 88 ? 7.755 3.768 -20.334 1.00 82.12 88 HIS A N 1
ATOM 691 C CA . HIS A 1 88 ? 6.955 3.693 -21.553 1.00 82.12 88 HIS A CA 1
ATOM 692 C C . HIS A 1 88 ? 5.649 4.487 -21.450 1.00 82.12 88 HIS A C 1
ATOM 694 O O . HIS A 1 88 ? 4.988 4.681 -22.465 1.00 82.12 88 HIS A O 1
ATOM 700 N N . ASN A 1 89 ? 5.318 5.023 -20.266 1.00 80.94 89 ASN A N 1
ATOM 701 C CA . ASN A 1 89 ? 4.004 5.610 -19.964 1.00 80.94 89 ASN A CA 1
ATOM 702 C C . ASN A 1 89 ? 2.856 4.607 -20.160 1.00 80.94 89 ASN A C 1
ATOM 704 O O . ASN A 1 89 ? 1.717 5.000 -20.415 1.00 80.94 89 ASN A O 1
ATOM 708 N N . ASP A 1 90 ? 3.142 3.311 -20.021 1.00 82.19 90 ASP A N 1
ATOM 709 C CA . ASP A 1 90 ? 2.107 2.290 -20.081 1.00 82.19 90 ASP A CA 1
ATOM 710 C C . ASP A 1 90 ? 1.173 2.439 -18.868 1.00 82.19 90 ASP A C 1
ATOM 712 O O . ASP A 1 90 ? 1.654 2.685 -17.753 1.00 82.19 90 ASP A O 1
ATOM 716 N N . PRO A 1 91 ? -0.144 2.196 -19.011 1.00 81.38 91 PRO A N 1
ATOM 717 C CA . PRO A 1 91 ? -1.082 2.268 -17.891 1.00 81.38 91 PRO A CA 1
ATOM 718 C C . PRO A 1 91 ? -0.614 1.474 -16.663 1.00 81.38 91 PRO A C 1
ATOM 720 O O . PRO A 1 91 ? -0.703 1.954 -15.537 1.00 81.38 91 PRO A O 1
ATOM 723 N N . LYS A 1 92 ? -0.027 0.288 -16.870 1.00 80.62 92 LYS A N 1
ATOM 724 C CA . LYS A 1 92 ? 0.517 -0.558 -15.794 1.00 80.62 92 LYS A CA 1
ATOM 725 C C . LYS A 1 92 ? 1.637 0.126 -14.993 1.00 80.62 92 LYS A C 1
ATOM 727 O O . LYS A 1 92 ? 1.678 -0.020 -13.776 1.00 80.62 92 LYS A O 1
ATOM 732 N N . GLU A 1 93 ? 2.517 0.879 -15.658 1.00 85.81 93 GLU A N 1
ATOM 733 C CA . GLU A 1 93 ? 3.633 1.590 -15.024 1.00 85.81 93 GLU A CA 1
ATOM 734 C C . GLU A 1 93 ? 3.097 2.766 -14.196 1.00 85.81 93 GLU A C 1
ATOM 736 O O . GLU A 1 93 ? 3.466 2.932 -13.032 1.00 85.81 93 GLU A O 1
ATOM 741 N N . ILE A 1 94 ? 2.140 3.516 -14.757 1.00 88.38 94 ILE A N 1
ATOM 742 C CA . ILE A 1 94 ? 1.478 4.644 -14.089 1.00 88.38 94 ILE A CA 1
ATOM 743 C C . ILE A 1 94 ? 0.734 4.173 -12.832 1.00 88.38 94 ILE A C 1
ATOM 745 O O . ILE A 1 94 ? 0.907 4.747 -11.756 1.00 88.38 94 ILE A O 1
ATOM 749 N N . PHE A 1 95 ? -0.067 3.109 -12.932 1.00 87.69 95 PHE A N 1
ATOM 750 C CA . PHE A 1 95 ? -0.812 2.585 -11.787 1.00 87.69 95 PHE A CA 1
ATOM 751 C C . PHE A 1 95 ? 0.104 1.957 -10.726 1.00 87.69 95 PHE A C 1
ATOM 753 O O . PHE A 1 95 ? -0.171 2.098 -9.531 1.00 87.69 95 PHE A O 1
ATOM 760 N N . ALA A 1 96 ? 1.213 1.321 -11.121 1.00 89.50 96 ALA A N 1
ATOM 761 C CA . ALA A 1 96 ? 2.217 0.835 -10.176 1.00 89.50 96 ALA A CA 1
ATOM 762 C C . ALA A 1 96 ? 2.871 1.993 -9.402 1.00 89.50 96 ALA A C 1
ATOM 764 O O . ALA A 1 96 ? 2.979 1.921 -8.176 1.00 89.50 96 ALA A O 1
ATOM 765 N N . ALA A 1 97 ? 3.226 3.090 -10.081 1.00 91.56 97 ALA A N 1
ATOM 766 C CA . ALA A 1 97 ? 3.759 4.292 -9.439 1.00 91.56 97 ALA A CA 1
ATOM 767 C C . ALA A 1 97 ? 2.730 4.966 -8.515 1.00 91.56 97 ALA A C 1
ATOM 769 O O . ALA A 1 97 ? 3.059 5.349 -7.392 1.00 91.56 97 ALA A O 1
ATOM 770 N N . LEU A 1 98 ? 1.465 5.057 -8.933 1.00 92.38 98 LEU A N 1
ATOM 771 C CA . LEU A 1 98 ? 0.403 5.622 -8.099 1.00 92.38 98 LEU A CA 1
ATOM 772 C C . LEU A 1 98 ? 0.140 4.761 -6.852 1.00 92.38 98 LEU A C 1
ATOM 774 O O . LEU A 1 98 ? -0.029 5.296 -5.756 1.00 92.38 98 LEU A O 1
ATOM 778 N N . THR A 1 99 ? 0.179 3.433 -6.995 1.00 92.56 99 THR A N 1
ATOM 779 C CA . THR A 1 99 ? 0.102 2.487 -5.870 1.00 92.56 99 THR A CA 1
ATOM 780 C C . THR A 1 99 ? 1.269 2.691 -4.913 1.00 92.56 99 THR A C 1
ATOM 782 O O . THR A 1 99 ? 1.066 2.772 -3.702 1.00 92.56 99 THR A O 1
ATOM 785 N N . TRP A 1 100 ? 2.482 2.838 -5.448 1.00 95.12 100 TRP A N 1
ATOM 786 C CA . TRP A 1 100 ? 3.679 3.101 -4.659 1.00 95.12 100 TRP A CA 1
ATOM 787 C C . TRP A 1 100 ? 3.542 4.383 -3.829 1.00 95.12 100 TRP A C 1
ATOM 789 O O . TRP A 1 100 ? 3.739 4.347 -2.615 1.00 95.12 100 TRP A O 1
ATOM 799 N N . ILE A 1 101 ? 3.106 5.488 -4.447 1.00 95.50 101 ILE A N 1
ATOM 800 C CA . ILE A 1 101 ? 2.884 6.769 -3.757 1.00 95.50 101 ILE A CA 1
ATOM 801 C C . ILE A 1 101 ? 1.817 6.621 -2.667 1.00 95.50 101 ILE A C 1
ATOM 803 O O . ILE A 1 101 ? 2.022 7.071 -1.541 1.00 95.50 101 ILE A O 1
ATOM 807 N N . LEU A 1 102 ? 0.688 5.975 -2.967 1.00 94.12 102 LEU A N 1
ATOM 808 C CA . LEU A 1 102 ? -0.407 5.808 -2.012 1.00 94.12 102 LEU A CA 1
ATOM 809 C C . LEU A 1 102 ? 0.039 5.021 -0.773 1.00 94.12 102 LEU A C 1
ATOM 811 O O . LEU A 1 102 ? -0.229 5.449 0.352 1.00 94.12 102 LEU A O 1
ATOM 815 N N . TYR A 1 103 ? 0.741 3.899 -0.955 1.00 94.12 103 TYR A N 1
ATOM 816 C CA . TYR A 1 103 ? 1.228 3.092 0.166 1.00 94.12 103 TYR A CA 1
ATOM 817 C C . TYR A 1 103 ? 2.389 3.757 0.916 1.00 94.12 103 TYR A C 1
ATOM 819 O O . TYR A 1 103 ? 2.461 3.629 2.139 1.00 94.12 103 TYR A O 1
ATOM 827 N N . LEU A 1 104 ? 3.242 4.532 0.240 1.00 95.00 104 LEU A N 1
ATOM 828 C CA . LEU A 1 104 ? 4.233 5.373 0.9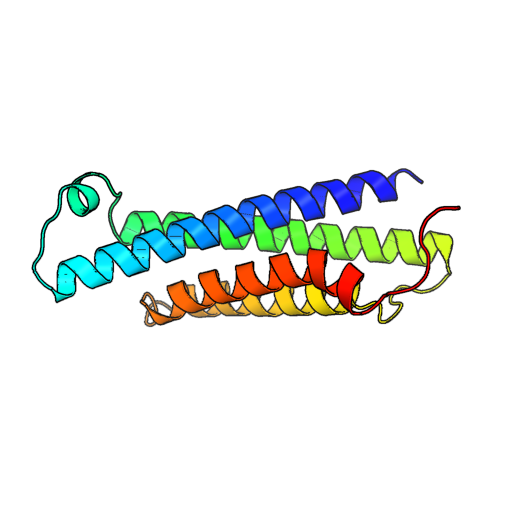11 1.00 95.00 104 LEU A CA 1
ATOM 829 C C . LEU A 1 104 ? 3.550 6.411 1.811 1.00 95.00 104 LEU A C 1
ATOM 831 O O . LEU A 1 104 ? 3.874 6.511 2.995 1.00 95.00 104 LEU A O 1
ATOM 835 N N . LEU A 1 105 ? 2.559 7.135 1.282 1.00 92.19 105 LEU A N 1
ATOM 836 C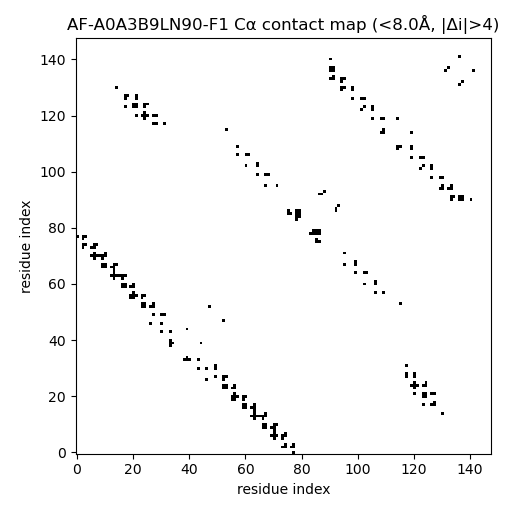 CA . LEU A 1 105 ? 1.772 8.099 2.052 1.00 92.19 105 LEU A CA 1
ATOM 837 C C . LEU A 1 105 ? 1.046 7.426 3.217 1.00 92.19 105 LEU A C 1
ATOM 839 O O . LEU A 1 105 ? 1.020 7.984 4.308 1.00 92.19 105 LEU A O 1
ATOM 843 N N . LEU A 1 106 ? 0.505 6.219 3.026 1.00 91.06 106 LE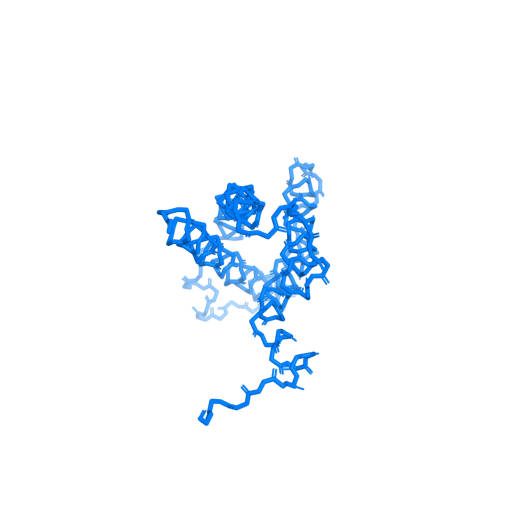U A N 1
ATOM 844 C CA . LEU A 1 106 ? -0.120 5.439 4.094 1.00 91.06 106 LEU A CA 1
ATOM 845 C C . LEU A 1 106 ? 0.858 5.146 5.241 1.00 91.06 106 LEU A C 1
ATOM 847 O O . LEU A 1 106 ? 0.494 5.302 6.407 1.00 91.06 106 LEU A O 1
ATOM 851 N N . ILE A 1 107 ? 2.084 4.720 4.929 1.00 91.69 107 ILE A N 1
ATOM 852 C CA . ILE A 1 107 ? 3.109 4.423 5.939 1.00 91.69 107 ILE A CA 1
ATOM 853 C C . ILE A 1 107 ? 3.544 5.702 6.653 1.00 91.69 107 ILE A C 1
ATOM 855 O O . ILE A 1 107 ? 3.558 5.728 7.884 1.00 91.69 107 ILE A O 1
ATOM 859 N N . LEU A 1 108 ? 3.826 6.776 5.909 1.00 90.56 108 LEU A N 1
ATOM 860 C CA . LEU A 1 108 ? 4.188 8.073 6.487 1.00 90.56 108 LEU A CA 1
ATOM 861 C C . LEU A 1 108 ? 3.083 8.576 7.421 1.00 90.56 108 LEU A C 1
ATOM 863 O O . LEU A 1 108 ? 3.347 8.904 8.578 1.00 90.56 108 LEU A O 1
ATOM 867 N N . TYR A 1 109 ? 1.835 8.515 6.963 1.00 87.44 109 TYR A N 1
ATOM 868 C CA . TYR A 1 109 ? 0.656 8.893 7.735 1.00 87.44 109 TYR A CA 1
ATOM 869 C C . TYR A 1 109 ? 0.494 8.074 9.023 1.00 87.44 109 TYR A C 1
ATOM 871 O O . TYR A 1 109 ? 0.143 8.622 10.065 1.00 87.44 109 TYR A O 1
ATOM 879 N N . ARG A 1 110 ? 0.790 6.767 8.988 1.00 84.75 110 ARG A N 1
ATOM 880 C CA . ARG A 1 110 ? 0.755 5.885 10.171 1.00 84.75 110 ARG A CA 1
ATOM 881 C C . ARG A 1 110 ? 1.941 6.089 11.118 1.00 84.75 110 ARG A C 1
ATOM 883 O O . ARG A 1 110 ? 1.798 5.828 12.314 1.00 84.75 110 ARG A O 1
ATOM 890 N N . SER A 1 111 ? 3.091 6.527 10.602 1.00 79.44 111 SER A N 1
ATOM 891 C CA . SER A 1 111 ? 4.319 6.749 11.378 1.00 79.44 111 SER A CA 1
ATOM 892 C C . SER A 1 111 ? 4.245 8.008 12.248 1.00 79.44 111 SER A C 1
ATOM 894 O O . SER A 1 111 ? 4.760 8.031 13.365 1.00 79.44 111 SER A O 1
ATOM 896 N N . THR A 1 112 ? 3.525 9.038 11.794 1.00 77.62 112 THR A N 1
ATOM 897 C CA . THR A 1 112 ? 3.219 10.215 12.606 1.00 77.62 112 THR A CA 1
ATOM 898 C C . THR A 1 112 ? 2.151 9.839 13.639 1.00 77.62 112 THR A C 1
ATOM 900 O O . THR A 1 112 ? 0.955 9.857 13.353 1.00 77.62 112 THR A O 1
ATOM 903 N N . ALA A 1 113 ? 2.594 9.490 14.853 1.00 55.19 113 ALA A N 1
ATOM 904 C CA . ALA A 1 113 ? 1.863 8.871 15.975 1.00 55.19 113 ALA A CA 1
ATOM 905 C C . ALA A 1 113 ? 0.453 9.410 16.335 1.00 55.19 113 ALA A C 1
ATOM 907 O O . ALA A 1 113 ? -0.256 8.792 17.126 1.00 55.19 113 ALA A O 1
ATOM 908 N N . ARG A 1 114 ? 0.015 10.531 15.756 1.00 53.72 114 ARG A N 1
ATOM 909 C CA . ARG A 1 114 ? -1.285 11.180 15.980 1.00 53.72 114 ARG A CA 1
ATOM 910 C C . ARG A 1 114 ? -2.427 10.699 15.074 1.00 53.72 114 ARG A C 1
ATOM 912 O O . ARG A 1 114 ? -3.565 11.081 15.325 1.00 53.72 114 ARG A O 1
ATOM 919 N N . TRP A 1 115 ? -2.155 9.898 14.038 1.00 55.94 115 TRP A N 1
ATOM 920 C CA . TRP A 1 115 ? -3.131 9.626 12.965 1.00 55.94 115 TRP A CA 1
ATOM 921 C C . TRP A 1 115 ? -3.430 8.131 12.734 1.00 55.94 115 TRP A C 1
ATOM 923 O O . TRP A 1 115 ? -3.779 7.703 11.633 1.00 55.94 115 TRP A O 1
ATOM 933 N N . ARG A 1 116 ? -3.355 7.322 13.799 1.00 63.59 116 ARG A N 1
ATOM 934 C CA . ARG A 1 116 ? -3.869 5.939 13.820 1.00 63.59 116 ARG A CA 1
ATOM 935 C C . ARG A 1 116 ? -5.399 5.983 13.858 1.00 63.59 116 ARG A C 1
ATOM 937 O O . ARG A 1 116 ? -5.961 6.598 14.759 1.00 63.59 116 ARG A O 1
ATOM 944 N N . GLY A 1 117 ? -6.089 5.397 12.876 1.00 77.81 117 GLY A N 1
ATOM 945 C CA . GLY A 1 117 ? -7.539 5.585 12.795 1.00 77.81 117 GLY A CA 1
ATOM 946 C C . GLY A 1 117 ? -8.228 5.111 11.519 1.00 77.81 117 GLY A C 1
ATOM 947 O O . GLY A 1 117 ? -7.607 4.625 10.572 1.00 77.81 117 GLY A O 1
ATOM 948 N N . ARG A 1 118 ? -9.534 5.395 11.466 1.00 85.81 118 ARG A N 1
ATOM 949 C CA . ARG A 1 118 ? -10.447 5.136 10.341 1.00 85.81 118 ARG A CA 1
ATOM 950 C C . ARG A 1 118 ? -9.923 5.590 8.980 1.00 85.81 118 ARG A C 1
ATOM 952 O O . ARG A 1 118 ? -10.118 4.906 7.980 1.00 85.81 118 ARG A O 1
ATOM 959 N N . ARG A 1 119 ? -9.273 6.759 8.930 1.00 87.56 119 ARG A N 1
ATOM 960 C CA . ARG A 1 119 ? -8.742 7.344 7.685 1.00 87.56 119 ARG A CA 1
ATOM 961 C C . ARG A 1 119 ? -7.646 6.467 7.077 1.00 87.56 119 ARG A C 1
ATOM 963 O O . ARG A 1 119 ? -7.699 6.176 5.888 1.00 87.56 119 ARG A O 1
ATOM 970 N N . ALA A 1 120 ? -6.723 5.971 7.901 1.00 87.62 120 ALA A N 1
ATOM 971 C CA . ALA A 1 120 ? -5.661 5.070 7.456 1.00 87.62 120 ALA A CA 1
ATOM 972 C C . ALA A 1 120 ? -6.208 3.712 6.980 1.00 87.62 120 ALA A C 1
ATOM 974 O O . ALA A 1 120 ? -5.646 3.110 6.067 1.00 87.62 120 ALA A O 1
ATOM 975 N N . ALA A 1 121 ? -7.304 3.227 7.571 1.00 90.25 121 ALA A N 1
ATOM 976 C CA . ALA A 1 121 ? -7.979 2.021 7.095 1.00 90.25 121 ALA A CA 1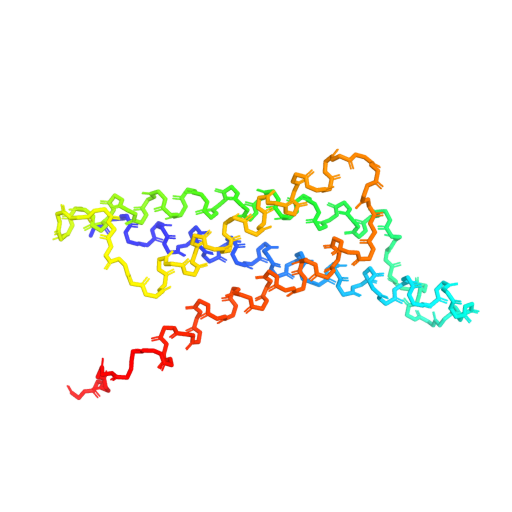
ATOM 977 C C . ALA A 1 121 ? -8.629 2.244 5.716 1.00 90.25 121 ALA A C 1
ATOM 979 O O . ALA A 1 121 ? -8.426 1.452 4.802 1.00 90.25 121 ALA A O 1
ATOM 980 N N . TRP A 1 122 ? -9.320 3.369 5.508 1.00 92.69 122 TRP A N 1
ATOM 981 C CA . TRP A 1 122 ? -9.861 3.711 4.186 1.00 92.69 122 TRP A CA 1
ATOM 982 C C . TRP A 1 122 ? -8.785 3.871 3.113 1.00 92.69 122 TRP A C 1
ATOM 984 O O . TRP A 1 122 ? -8.990 3.426 1.989 1.00 92.69 122 TRP A O 1
ATOM 994 N N . MET A 1 123 ? -7.629 4.444 3.453 1.00 90.88 123 MET A N 1
ATOM 995 C CA . MET A 1 123 ? -6.487 4.500 2.538 1.00 90.88 123 MET A CA 1
ATOM 996 C C . MET A 1 123 ? -5.994 3.100 2.153 1.00 90.88 123 MET A C 1
ATOM 998 O O . MET A 1 123 ? -5.723 2.865 0.983 1.00 90.88 123 MET A O 1
ATOM 1002 N N . GLY A 1 124 ? -5.930 2.154 3.098 1.00 91.19 124 GLY A N 1
ATOM 1003 C CA . GLY A 1 124 ? -5.587 0.758 2.801 1.00 91.19 124 GLY A CA 1
ATOM 1004 C C . GLY A 1 124 ? -6.604 0.074 1.879 1.00 91.19 124 GLY A C 1
ATOM 1005 O O . GLY A 1 124 ? -6.218 -0.661 0.973 1.00 91.19 124 GLY A O 1
ATOM 1006 N N . VAL A 1 125 ? -7.896 0.370 2.058 1.00 94.00 125 VAL A N 1
ATOM 1007 C CA . VAL A 1 125 ? -8.972 -0.121 1.181 1.00 94.00 125 VAL A CA 1
ATOM 1008 C C . VAL A 1 125 ? -8.861 0.465 -0.229 1.00 94.00 125 VAL A C 1
ATOM 1010 O O . VAL A 1 125 ? -8.865 -0.276 -1.211 1.00 94.00 125 VAL A O 1
ATOM 1013 N N . ALA A 1 126 ? -8.714 1.787 -0.335 1.00 92.50 126 ALA A N 1
ATOM 1014 C CA . ALA A 1 126 ? -8.570 2.488 -1.609 1.00 92.50 126 ALA A CA 1
ATOM 1015 C C . ALA A 1 126 ? -7.289 2.075 -2.353 1.00 92.50 126 ALA A C 1
ATOM 1017 O O . ALA A 1 126 ? -7.318 1.878 -3.567 1.00 92.50 126 ALA A O 1
ATOM 1018 N N . GLY A 1 127 ? -6.188 1.883 -1.620 1.00 91.25 127 GLY A N 1
ATOM 1019 C CA . GLY A 1 127 ? -4.913 1.413 -2.156 1.00 91.25 127 GLY A CA 1
ATOM 1020 C C . GLY A 1 127 ? -5.025 0.058 -2.836 1.00 91.25 127 GLY A C 1
ATOM 1021 O O . GLY A 1 127 ? -4.527 -0.114 -3.944 1.00 91.25 127 GLY A O 1
ATOM 1022 N N . PHE A 1 128 ? -5.748 -0.884 -2.235 1.00 92.62 128 PHE A N 1
ATOM 1023 C CA . PHE A 1 128 ? -5.974 -2.176 -2.875 1.00 92.62 128 PHE A CA 1
ATOM 1024 C C . PHE A 1 128 ? -6.947 -2.091 -4.057 1.00 92.62 128 PHE A C 1
ATOM 1026 O O . PHE A 1 128 ? -6.756 -2.780 -5.055 1.00 92.62 128 PHE A O 1
ATOM 1033 N N . GLY A 1 129 ? -7.940 -1.197 -4.004 1.00 91.00 129 GLY A N 1
ATOM 1034 C CA . GLY A 1 129 ? -8.760 -0.876 -5.176 1.00 91.00 129 GLY A CA 1
ATOM 1035 C C . GLY A 1 129 ? -7.900 -0.450 -6.371 1.00 91.00 129 GLY A C 1
ATOM 1036 O O . GLY A 1 129 ? -8.106 -0.927 -7.484 1.00 91.00 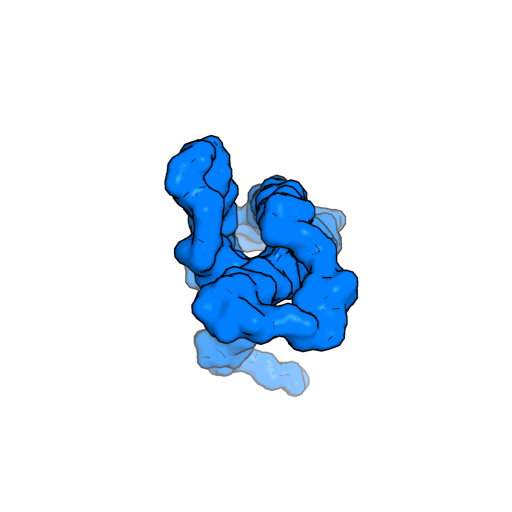129 GLY A O 1
ATOM 1037 N N . LEU A 1 130 ? -6.873 0.367 -6.127 1.00 88.38 130 LEU A N 1
ATOM 1038 C CA . LEU A 1 130 ? -5.913 0.771 -7.150 1.00 88.38 130 LEU A CA 1
ATOM 1039 C C . LEU A 1 130 ? -5.056 -0.398 -7.665 1.00 88.38 130 LEU A C 1
ATOM 1041 O O . LEU A 1 130 ? -4.842 -0.505 -8.872 1.00 88.38 130 LEU A O 1
ATOM 1045 N N . VAL A 1 131 ? -4.642 -1.312 -6.780 1.00 88.12 131 VAL A N 1
ATOM 1046 C CA . VAL A 1 131 ? -3.956 -2.557 -7.172 1.00 88.12 131 VAL A CA 1
ATOM 1047 C C . VAL A 1 131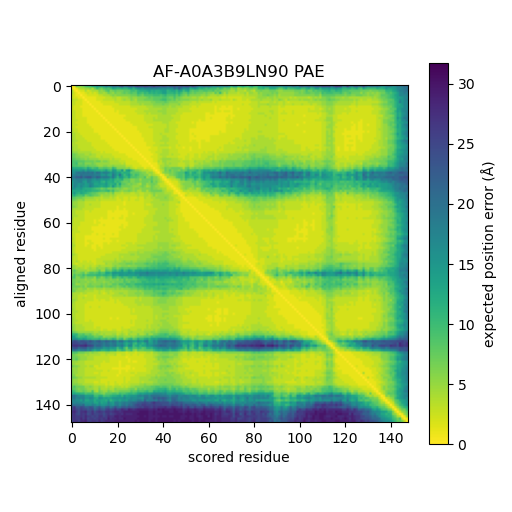 ? -4.824 -3.387 -8.124 1.00 88.12 131 VAL A C 1
ATOM 1049 O O . VAL A 1 131 ? -4.328 -3.911 -9.121 1.00 88.12 131 VAL A O 1
ATOM 1052 N N . LEU A 1 132 ? -6.134 -3.479 -7.889 1.00 85.81 132 LEU A N 1
ATOM 1053 C CA . LEU A 1 132 ? -7.042 -4.159 -8.818 1.00 85.81 132 LEU A CA 1
ATOM 1054 C C . LEU A 1 132 ? -7.112 -3.430 -10.169 1.00 85.81 132 LEU A C 1
ATOM 1056 O O . LEU A 1 132 ? -7.083 -4.078 -11.216 1.00 85.81 132 LEU A O 1
ATOM 1060 N N . PHE A 1 133 ? -7.116 -2.094 -10.175 1.00 80.31 133 PHE A N 1
ATOM 1061 C CA . PHE A 1 133 ? -7.033 -1.316 -11.414 1.00 80.31 133 PHE A CA 1
ATOM 1062 C C . PHE A 1 133 ? -5.725 -1.533 -12.184 1.00 80.31 133 PHE A C 1
ATOM 1064 O O . PHE A 1 133 ? -5.768 -1.504 -13.408 1.00 80.31 133 PHE A O 1
ATOM 1071 N N . THR A 1 134 ? -4.588 -1.841 -11.551 1.00 76.38 134 THR A N 1
ATOM 1072 C CA . THR A 1 134 ? -3.379 -2.254 -12.301 1.00 76.38 134 THR A CA 1
ATOM 1073 C C . THR A 1 134 ? -3.636 -3.492 -13.171 1.00 76.38 134 THR A C 1
ATOM 1075 O O . THR A 1 134 ? -3.154 -3.554 -14.300 1.00 76.38 134 THR A O 1
ATOM 1078 N N . PHE A 1 135 ? -4.422 -4.460 -12.682 1.00 70.62 135 PHE A N 1
ATOM 1079 C CA . PHE A 1 135 ? -4.748 -5.690 -13.417 1.00 70.62 135 PHE A CA 1
ATOM 1080 C C . PHE A 1 135 ? -5.864 -5.486 -14.448 1.00 70.62 135 PHE A C 1
ATOM 1082 O O . PHE A 1 135 ? -5.744 -5.918 -15.594 1.00 70.62 135 PHE A O 1
ATOM 1089 N N . PHE A 1 136 ? -6.957 -4.826 -14.055 1.00 68.38 136 PHE A N 1
ATOM 1090 C CA . PHE A 1 136 ? -8.132 -4.649 -14.917 1.00 68.38 136 PHE A CA 1
ATOM 1091 C C . PHE A 1 136 ? -8.023 -3.432 -15.840 1.00 68.38 136 PHE A C 1
ATOM 1093 O O . PHE A 1 136 ? -8.479 -3.483 -16.978 1.00 68.38 136 PHE A O 1
ATOM 1100 N N . GLY A 1 137 ? -7.387 -2.354 -15.388 1.00 56.53 137 GLY A N 1
ATOM 1101 C CA . GLY A 1 137 ? -7.158 -1.126 -16.152 1.00 56.53 137 GLY A CA 1
ATOM 1102 C C . GLY A 1 137 ? -6.265 -1.353 -17.367 1.00 56.53 137 GLY A C 1
ATOM 1103 O O . GLY A 1 137 ? -6.551 -0.813 -18.430 1.00 56.53 137 GLY A O 1
ATOM 1104 N N . ALA A 1 138 ? -5.270 -2.243 -17.266 1.00 55.88 138 ALA A N 1
ATOM 1105 C CA . ALA A 1 138 ? -4.486 -2.682 -18.422 1.00 55.88 138 ALA A CA 1
ATOM 1106 C C . ALA A 1 138 ? -5.364 -3.328 -19.514 1.00 55.88 138 ALA A C 1
ATOM 1108 O O . ALA A 1 138 ? -5.101 -3.156 -20.699 1.00 55.88 138 ALA A O 1
ATOM 1109 N N . ARG A 1 139 ? -6.442 -4.021 -19.119 1.00 58.97 139 AR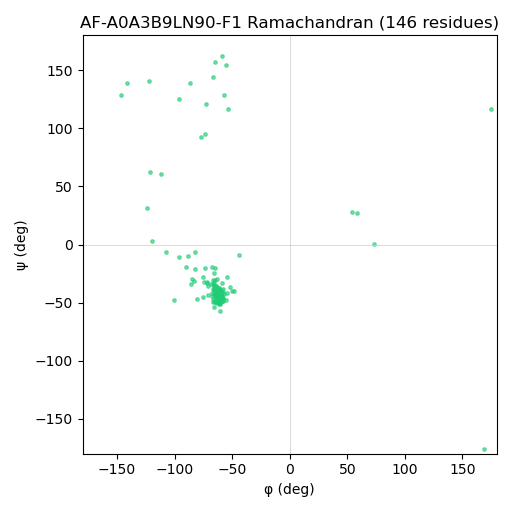G A N 1
ATOM 1110 C CA . ARG A 1 139 ? -7.398 -4.658 -20.037 1.00 58.97 139 ARG A CA 1
ATOM 1111 C C . ARG A 1 139 ? -8.485 -3.699 -20.540 1.00 58.97 139 ARG A C 1
ATOM 1113 O O . ARG A 1 139 ? -8.970 -3.873 -21.649 1.00 58.97 139 ARG A O 1
ATOM 1120 N N . LEU A 1 140 ? -8.861 -2.700 -19.739 1.00 55.12 140 LEU A N 1
ATOM 1121 C CA . LEU A 1 140 ? -9.898 -1.705 -20.059 1.00 55.12 140 LEU A CA 1
ATOM 1122 C C . LEU A 1 140 ? -9.381 -0.537 -20.913 1.00 55.12 140 LEU A C 1
ATOM 1124 O O . LEU A 1 140 ? -10.138 0.003 -21.710 1.00 55.12 140 LEU A O 1
ATOM 1128 N N . MET A 1 141 ? -8.110 -0.150 -20.763 1.00 58.59 141 MET A N 1
ATOM 1129 C CA . MET A 1 141 ? -7.481 0.934 -21.537 1.00 58.59 141 MET A CA 1
ATOM 1130 C C . MET A 1 141 ? -6.684 0.430 -22.752 1.00 58.59 141 MET A C 1
ATOM 1132 O O . MET A 1 141 ? -6.297 1.228 -23.599 1.00 58.59 141 MET A O 1
ATOM 1136 N N . GLY A 1 142 ? -6.455 -0.884 -22.851 1.00 49.75 142 GLY A N 1
ATOM 1137 C CA . GLY A 1 142 ? -5.736 -1.550 -23.939 1.00 49.75 142 GLY A CA 1
ATOM 1138 C C . GLY A 1 142 ? -6.597 -2.600 -24.636 1.00 49.75 142 GLY A C 1
ATOM 1139 O O . GLY A 1 142 ? -6.281 -3.786 -24.613 1.00 49.75 142 GLY A O 1
ATOM 1140 N N . GLY A 1 143 ? -7.706 -2.186 -25.244 1.00 48.47 143 GLY A N 1
ATOM 1141 C CA . GLY A 1 143 ? -8.377 -3.024 -26.232 1.00 48.47 143 GLY A CA 1
ATOM 1142 C C . GLY A 1 143 ? -7.623 -2.962 -27.556 1.00 48.47 143 GLY A C 1
ATOM 1143 O O . GLY A 1 143 ? -7.910 -2.037 -28.286 1.00 48.47 143 GLY A O 1
ATOM 1144 N N . TYR A 1 144 ? -6.676 -3.885 -27.795 1.00 44.03 144 TYR A N 1
ATOM 1145 C CA . TYR A 1 144 ? -6.125 -4.446 -29.061 1.00 44.03 144 TYR A CA 1
ATOM 1146 C C . TYR A 1 144 ? -4.955 -5.365 -28.608 1.00 44.03 144 TYR A C 1
ATOM 1148 O O . TYR A 1 144 ? -4.035 -4.877 -27.968 1.00 44.03 144 TYR A O 1
ATOM 1156 N N . HIS A 1 145 ? -4.877 -6.689 -28.765 1.00 46.19 145 HIS A N 1
ATOM 1157 C CA . HIS A 1 145 ? -5.473 -7.652 -29.679 1.00 46.19 145 HIS A CA 1
ATOM 1158 C C . HIS A 1 145 ? -5.824 -8.949 -28.935 1.00 46.19 145 HIS A C 1
ATOM 1160 O O . HIS A 1 145 ? -5.057 -9.459 -28.118 1.00 46.19 145 HIS A O 1
ATOM 1166 N N . VAL A 1 146 ? -6.988 -9.495 -29.276 1.00 46.25 146 VAL A N 1
ATOM 1167 C CA . VAL A 1 146 ? -7.325 -10.906 -29.092 1.00 46.25 146 VAL A CA 1
ATOM 1168 C C . VAL A 1 146 ? -6.266 -11.731 -29.826 1.00 46.25 146 VAL A C 1
ATOM 1170 O O . VAL A 1 146 ? -5.979 -11.450 -30.987 1.00 46.25 146 VAL A O 1
ATOM 1173 N N . PHE A 1 147 ? -5.673 -12.706 -29.139 1.00 44.41 147 PHE A N 1
ATOM 1174 C CA . PHE A 1 147 ? -4.844 -13.733 -29.761 1.00 44.41 147 PHE A CA 1
ATOM 1175 C C . PHE A 1 147 ? -5.642 -14.410 -30.885 1.00 44.41 147 PHE A C 1
ATOM 1177 O O . PHE A 1 147 ? -6.679 -15.019 -30.615 1.00 44.41 147 PHE A O 1
ATOM 1184 N N . GLY A 1 148 ? -5.159 -14.267 -32.116 1.00 39.31 148 GLY A N 1
ATOM 1185 C CA . GLY A 1 148 ? -5.502 -15.080 -33.278 1.00 39.31 148 GLY A CA 1
ATOM 1186 C C . GLY A 1 148 ? -4.216 -15.658 -33.837 1.00 39.31 148 GLY A C 1
ATOM 1187 O O . GLY A 1 148 ? -3.232 -14.885 -33.891 1.00 39.31 148 GLY A O 1
#

Radius of gyration: 17.97 Å; Cα contacts (8 Å, |Δi|>4): 159; chains: 1; bounding box: 40×26×55 Å